Protein AF-A0A1M4TW35-F1 (afdb_monomer)

Mean predicted aligned error: 4.31 Å

Structure (mmCIF, N/CA/C/O backbone):
data_AF-A0A1M4TW35-F1
#
_entry.id   AF-A0A1M4TW35-F1
#
loop_
_atom_site.group_PDB
_atom_site.id
_atom_site.type_symbol
_atom_site.label_atom_id
_atom_site.label_alt_id
_atom_site.label_comp_id
_atom_site.label_asym_id
_atom_site.label_entity_id
_atom_site.label_seq_id
_atom_site.pdbx_PDB_ins_code
_atom_site.Cartn_x
_atom_site.Cartn_y
_atom_site.Cartn_z
_atom_site.occupancy
_atom_site.B_iso_or_equiv
_atom_site.auth_seq_id
_atom_site.auth_comp_id
_atom_site.auth_asym_id
_atom_site.auth_atom_id
_atom_site.pdbx_PDB_model_num
ATOM 1 N N . MET A 1 1 ? 6.354 14.223 12.725 1.00 68.19 1 MET A N 1
ATOM 2 C CA . MET A 1 1 ? 6.627 13.999 11.291 1.00 68.19 1 MET A CA 1
ATOM 3 C C . MET A 1 1 ? 5.647 14.857 10.511 1.00 68.19 1 MET A C 1
ATOM 5 O O . MET A 1 1 ? 4.486 14.875 10.907 1.00 68.19 1 MET A O 1
ATOM 9 N N . ASN A 1 2 ? 6.082 15.624 9.512 1.00 88.12 2 ASN A N 1
ATOM 10 C CA . ASN A 1 2 ? 5.142 16.300 8.609 1.00 88.12 2 ASN A CA 1
ATOM 11 C C . ASN A 1 2 ? 4.712 15.316 7.499 1.00 88.12 2 ASN A C 1
ATOM 13 O O . ASN A 1 2 ? 5.285 14.232 7.371 1.00 88.12 2 ASN A O 1
ATOM 17 N N . TRP A 1 3 ? 3.664 15.649 6.745 1.00 89.81 3 TRP A N 1
ATOM 18 C CA . TRP A 1 3 ? 3.097 14.732 5.749 1.00 89.81 3 TRP A CA 1
ATOM 19 C C . TRP A 1 3 ? 4.032 14.502 4.547 1.00 89.81 3 TRP A C 1
ATOM 21 O O . TRP A 1 3 ? 3.982 13.437 3.939 1.00 89.81 3 TRP A O 1
ATOM 31 N N . GLU A 1 4 ? 4.907 15.462 4.234 1.00 93.38 4 GLU A N 1
ATOM 32 C CA . GLU A 1 4 ? 5.877 15.379 3.135 1.00 93.38 4 GLU A CA 1
ATOM 33 C C . GLU A 1 4 ? 6.995 14.375 3.438 1.00 93.38 4 GLU A C 1
ATOM 35 O O . GLU A 1 4 ? 7.305 13.532 2.598 1.00 93.38 4 GLU A O 1
ATOM 40 N N . ASP A 1 5 ? 7.546 14.410 4.657 1.00 92.94 5 ASP A N 1
ATOM 41 C CA . ASP A 1 5 ? 8.528 13.428 5.133 1.00 92.94 5 ASP A CA 1
ATOM 42 C C . ASP A 1 5 ? 7.913 12.024 5.152 1.00 92.94 5 ASP A C 1
ATOM 44 O O . ASP A 1 5 ? 8.498 11.069 4.643 1.00 92.94 5 ASP A O 1
ATOM 48 N N . TYR A 1 6 ? 6.677 11.902 5.647 1.00 95.06 6 TYR A N 1
ATOM 49 C CA . TYR A 1 6 ? 5.965 10.626 5.627 1.00 95.06 6 TYR A CA 1
ATOM 50 C C . TYR A 1 6 ? 5.752 10.104 4.201 1.00 95.06 6 TYR A C 1
ATOM 52 O O . TYR A 1 6 ? 6.010 8.933 3.924 1.00 95.06 6 TYR A O 1
ATOM 60 N N . ARG A 1 7 ? 5.329 10.977 3.279 1.00 96.69 7 ARG A N 1
ATOM 61 C CA . ARG A 1 7 ? 5.150 10.652 1.860 1.00 96.69 7 ARG A CA 1
ATOM 62 C C . ARG A 1 7 ? 6.449 10.141 1.241 1.00 96.69 7 ARG A C 1
ATOM 64 O O . ARG A 1 7 ? 6.432 9.102 0.588 1.00 96.69 7 ARG A O 1
ATOM 71 N N . ALA A 1 8 ? 7.560 10.849 1.443 1.00 94.31 8 ALA A N 1
ATOM 72 C CA . ALA A 1 8 ? 8.861 10.453 0.905 1.00 94.31 8 ALA A CA 1
ATOM 73 C C . ALA A 1 8 ? 9.277 9.062 1.409 1.00 94.31 8 ALA A C 1
ATOM 75 O O . ALA A 1 8 ? 9.668 8.200 0.620 1.00 94.31 8 ALA A O 1
ATOM 76 N N . LYS A 1 9 ? 9.104 8.804 2.708 1.00 93.75 9 LYS A N 1
ATOM 77 C CA . LYS A 1 9 ? 9.388 7.498 3.317 1.00 93.75 9 LYS A CA 1
ATOM 78 C C . LYS A 1 9 ? 8.474 6.397 2.794 1.00 93.75 9 LYS A C 1
ATOM 80 O O . LYS A 1 9 ? 8.938 5.284 2.553 1.00 93.75 9 LYS A O 1
ATOM 85 N N . LEU A 1 10 ? 7.196 6.702 2.581 1.00 96.38 10 LEU A N 1
ATOM 86 C CA . LEU A 1 10 ? 6.238 5.751 2.030 1.00 96.38 10 LEU A CA 1
ATOM 87 C C . LEU A 1 10 ? 6.569 5.377 0.581 1.00 96.38 10 LEU A C 1
ATOM 89 O O . LEU A 1 10 ? 6.433 4.213 0.228 1.00 96.38 10 LEU A O 1
ATOM 93 N N . ILE A 1 11 ? 7.058 6.313 -0.239 1.00 95.50 11 ILE A N 1
ATOM 94 C CA . ILE A 1 11 ? 7.520 6.019 -1.608 1.00 95.50 11 ILE A CA 1
ATOM 95 C C . ILE A 1 11 ? 8.665 5.003 -1.585 1.00 95.50 11 ILE A C 1
ATOM 97 O O . ILE A 1 11 ? 8.610 4.007 -2.305 1.00 95.50 11 ILE A O 1
ATOM 101 N N . ILE A 1 12 ? 9.667 5.220 -0.728 1.00 92.31 12 ILE A N 1
ATOM 102 C CA . ILE A 1 12 ? 10.805 4.300 -0.569 1.00 92.31 12 ILE A CA 1
ATOM 103 C C . ILE A 1 12 ? 10.319 2.932 -0.083 1.00 92.31 12 ILE A C 1
ATOM 105 O O . ILE A 1 12 ? 10.725 1.903 -0.619 1.00 92.31 12 ILE A O 1
ATOM 109 N N . ALA A 1 13 ? 9.408 2.915 0.891 1.00 93.38 13 ALA A N 1
ATOM 110 C CA . ALA A 1 13 ? 8.836 1.683 1.407 1.00 93.38 13 ALA A CA 1
ATOM 111 C C . ALA A 1 13 ? 8.066 0.910 0.321 1.00 93.38 13 ALA A C 1
ATOM 113 O O . ALA A 1 13 ? 8.324 -0.271 0.128 1.00 93.38 13 ALA A O 1
ATOM 114 N N . VAL A 1 14 ? 7.179 1.566 -0.436 1.00 95.06 14 VAL A N 1
ATOM 115 C CA . VAL A 1 14 ? 6.426 0.942 -1.542 1.00 95.06 14 VAL A CA 1
ATOM 116 C C . VAL A 1 14 ? 7.369 0.396 -2.610 1.00 95.06 14 VAL A C 1
ATOM 118 O O . VAL A 1 14 ? 7.170 -0.725 -3.075 1.00 95.06 14 VAL A O 1
ATOM 121 N N . MET A 1 15 ? 8.414 1.148 -2.961 1.00 92.00 15 MET A N 1
ATOM 122 C CA . MET A 1 15 ? 9.440 0.680 -3.888 1.00 92.00 15 MET A CA 1
ATOM 123 C C . MET A 1 15 ? 10.107 -0.597 -3.360 1.00 92.00 15 MET A C 1
ATOM 125 O O . MET A 1 15 ? 10.127 -1.606 -4.054 1.00 92.00 15 MET A O 1
ATOM 129 N N . GLY A 1 16 ? 10.584 -0.601 -2.113 1.00 89.50 16 GLY A N 1
ATOM 130 C CA . GLY A 1 16 ? 11.274 -1.758 -1.538 1.00 89.50 16 GLY A CA 1
ATOM 131 C C . GLY A 1 16 ? 10.387 -2.989 -1.292 1.00 89.50 16 GLY A C 1
ATOM 132 O O . GLY A 1 16 ? 10.889 -4.113 -1.316 1.00 89.50 16 GLY A O 1
ATOM 133 N N . GLU A 1 17 ? 9.085 -2.805 -1.056 1.00 90.69 17 GLU A N 1
ATOM 134 C CA . GLU A 1 17 ? 8.126 -3.905 -0.852 1.00 90.69 17 GLU A CA 1
ATOM 135 C C . GLU A 1 17 ? 7.608 -4.487 -2.176 1.00 90.69 17 GLU A C 1
ATOM 137 O O . GLU A 1 17 ? 7.280 -5.670 -2.250 1.00 90.69 17 GLU A O 1
ATOM 142 N N . ALA A 1 18 ? 7.511 -3.667 -3.227 1.00 92.25 18 ALA A N 1
ATOM 143 C CA . ALA A 1 18 ? 6.724 -3.999 -4.413 1.00 92.25 18 ALA A CA 1
ATOM 144 C C . ALA A 1 18 ? 7.325 -3.523 -5.745 1.00 92.25 18 ALA A C 1
ATOM 146 O O . ALA A 1 18 ? 6.593 -3.363 -6.724 1.00 92.25 18 ALA A O 1
ATOM 147 N N . GLU A 1 19 ? 8.648 -3.342 -5.827 1.00 89.12 19 GLU A N 1
ATOM 148 C CA . GLU A 1 19 ? 9.364 -2.927 -7.046 1.00 89.12 19 GLU A CA 1
ATOM 149 C C . GLU A 1 19 ? 8.901 -3.703 -8.289 1.00 89.12 19 GLU A C 1
ATOM 151 O O . GLU A 1 19 ? 8.443 -3.111 -9.272 1.00 89.12 19 GLU A O 1
ATOM 156 N N . SER A 1 20 ? 8.941 -5.036 -8.210 1.00 90.19 20 SER A N 1
ATOM 157 C CA . SER A 1 20 ? 8.579 -5.943 -9.310 1.00 90.19 20 SER A CA 1
ATOM 158 C C . SER A 1 20 ? 7.075 -6.229 -9.419 1.00 90.19 20 SER A C 1
ATOM 160 O O . SER A 1 20 ? 6.655 -6.980 -10.296 1.00 90.19 20 SER A O 1
ATOM 162 N N . CYS A 1 21 ? 6.248 -5.653 -8.543 1.00 93.50 21 CYS A N 1
ATOM 163 C CA . CYS A 1 21 ? 4.804 -5.879 -8.544 1.00 93.50 21 CYS A CA 1
ATOM 164 C C . CYS A 1 21 ? 4.078 -4.915 -9.491 1.00 93.50 21 CYS A C 1
ATOM 166 O O . CYS A 1 21 ? 4.625 -3.902 -9.944 1.00 93.50 21 CYS A O 1
ATOM 168 N N . SER A 1 22 ? 2.807 -5.209 -9.762 1.00 95.94 22 SER A N 1
ATOM 169 C CA . SER A 1 22 ? 1.952 -4.350 -10.585 1.00 95.94 22 SER A CA 1
ATOM 170 C C . SER A 1 22 ? 1.734 -2.967 -9.956 1.00 95.94 22 SER A C 1
ATOM 172 O O . SER A 1 22 ? 1.830 -2.791 -8.740 1.00 95.94 22 SER A O 1
ATOM 174 N N . PHE A 1 23 ? 1.363 -1.978 -10.776 1.00 96.75 23 PHE A N 1
ATOM 175 C CA . PHE A 1 23 ? 0.961 -0.660 -10.272 1.00 96.75 23 PHE A CA 1
ATOM 176 C C . PHE A 1 23 ? -0.186 -0.753 -9.252 1.00 96.75 23 PHE A C 1
ATOM 178 O O . PHE A 1 23 ? -0.184 -0.043 -8.249 1.00 96.75 23 PHE A O 1
ATOM 185 N N . PHE A 1 24 ? -1.159 -1.639 -9.493 1.00 97.19 24 PHE A N 1
ATOM 186 C CA . PHE A 1 24 ? -2.300 -1.813 -8.596 1.00 97.19 24 PHE A CA 1
ATOM 187 C C . PHE A 1 24 ? -1.860 -2.278 -7.204 1.00 97.19 24 PHE A C 1
AT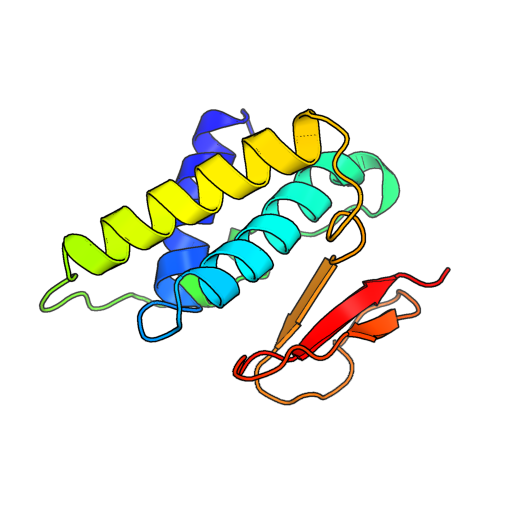OM 189 O O . PHE A 1 24 ? -2.323 -1.749 -6.199 1.00 97.19 24 PHE A O 1
ATOM 196 N N . GLU A 1 25 ? -0.908 -3.201 -7.138 1.00 97.50 25 GLU A N 1
ATOM 197 C CA . GLU A 1 25 ? -0.366 -3.705 -5.879 1.00 97.50 25 GLU A CA 1
ATOM 198 C C . GLU A 1 25 ? 0.472 -2.661 -5.132 1.00 97.50 25 GLU A C 1
ATOM 200 O O . GLU A 1 25 ? 0.295 -2.485 -3.926 1.00 97.50 25 GLU A O 1
ATOM 205 N N . LYS A 1 26 ? 1.296 -1.885 -5.852 1.00 97.69 26 LYS A N 1
ATOM 206 C CA . LYS A 1 26 ? 1.983 -0.710 -5.284 1.00 97.69 26 LYS A CA 1
ATOM 207 C C . LYS A 1 26 ? 0.983 0.269 -4.662 1.00 97.69 26 LYS A C 1
ATOM 209 O O . LYS A 1 26 ? 1.201 0.775 -3.564 1.00 97.69 26 LYS A O 1
ATOM 214 N N . TYR A 1 27 ? -0.133 0.503 -5.349 1.00 97.94 27 TYR A N 1
ATOM 215 C CA . TYR A 1 27 ? -1.210 1.363 -4.871 1.00 97.94 27 TYR A CA 1
ATOM 216 C C . TYR A 1 27 ? -1.900 0.799 -3.614 1.00 97.94 27 TYR A C 1
ATOM 218 O O . TYR A 1 27 ? -2.117 1.551 -2.668 1.00 97.94 27 TYR A O 1
ATOM 226 N N . LEU A 1 28 ? -2.168 -0.509 -3.533 1.00 97.94 28 LEU A N 1
ATOM 227 C CA . LEU A 1 28 ? -2.738 -1.124 -2.325 1.00 97.94 28 LEU A CA 1
ATOM 228 C C . LEU A 1 28 ? -1.802 -1.004 -1.108 1.00 97.94 28 LEU A C 1
ATOM 230 O O . LEU A 1 28 ? -2.255 -0.695 -0.004 1.00 97.94 28 LEU A O 1
ATOM 234 N N . ILE A 1 29 ? -0.491 -1.190 -1.295 1.00 97.69 29 ILE A N 1
ATOM 235 C CA . ILE A 1 29 ? 0.504 -0.997 -0.223 1.00 97.69 29 ILE A CA 1
ATOM 236 C C . ILE A 1 29 ? 0.567 0.475 0.197 1.00 97.69 29 ILE A C 1
ATOM 238 O O . ILE A 1 29 ? 0.621 0.780 1.391 1.00 97.69 29 ILE A O 1
ATOM 242 N N . ALA A 1 30 ? 0.493 1.401 -0.761 1.00 97.88 30 ALA A N 1
ATOM 243 C CA . ALA A 1 30 ? 0.398 2.822 -0.456 1.00 97.88 30 ALA A CA 1
ATOM 244 C C . ALA A 1 30 ? -0.864 3.163 0.355 1.00 97.88 30 ALA A C 1
ATOM 246 O O . ALA A 1 30 ? -0.781 3.954 1.297 1.00 97.88 30 ALA A O 1
ATOM 247 N N . CYS A 1 31 ? -2.011 2.540 0.053 1.00 98.00 31 CYS A N 1
ATOM 248 C CA . CYS A 1 31 ? -3.219 2.674 0.868 1.00 98.00 31 CYS A CA 1
ATOM 249 C C . CYS A 1 31 ? -2.975 2.223 2.311 1.00 98.00 31 CYS A C 1
ATOM 251 O O . CYS A 1 31 ? -3.362 2.942 3.226 1.00 98.00 31 CYS A O 1
ATOM 253 N N . VAL A 1 32 ? -2.275 1.103 2.535 1.00 97.56 32 VAL A N 1
ATOM 254 C CA . VAL A 1 32 ? -1.918 0.655 3.895 1.00 97.56 32 VAL A CA 1
ATOM 255 C C . VAL A 1 32 ? -1.111 1.719 4.642 1.00 97.56 32 VAL A C 1
ATOM 257 O O . VAL A 1 32 ? -1.430 2.036 5.789 1.00 97.56 32 VAL A O 1
ATOM 260 N N . GLY A 1 33 ? -0.092 2.300 4.002 1.00 97.19 33 GLY A N 1
ATOM 261 C CA . GLY A 1 33 ? 0.691 3.388 4.595 1.00 97.19 33 GLY A CA 1
ATOM 262 C C . GLY A 1 33 ? -0.191 4.574 4.987 1.00 97.19 33 GLY A C 1
ATOM 263 O O . GLY A 1 33 ? -0.267 4.951 6.156 1.00 97.19 33 GLY A O 1
ATOM 264 N N . TRP A 1 34 ? -0.946 5.119 4.036 1.00 97.12 34 TRP A N 1
ATOM 265 C CA . TRP A 1 34 ? -1.806 6.271 4.304 1.00 97.12 34 TRP A CA 1
ATOM 266 C C . TRP A 1 34 ? -2.905 5.999 5.329 1.00 97.12 34 TRP A C 1
ATOM 268 O O . TRP A 1 34 ? -3.138 6.834 6.201 1.00 97.12 34 TRP A O 1
ATOM 278 N N . ASN A 1 35 ? -3.532 4.824 5.309 1.00 96.38 35 ASN A N 1
ATOM 279 C CA . ASN A 1 35 ? -4.518 4.447 6.318 1.00 96.38 35 ASN A CA 1
ATOM 280 C C . ASN A 1 35 ? -3.905 4.447 7.716 1.00 96.38 35 ASN A C 1
ATOM 282 O O . ASN A 1 35 ? -4.501 5.001 8.643 1.00 96.38 35 ASN A O 1
ATOM 286 N N . ARG A 1 36 ? -2.695 3.892 7.871 1.00 95.62 36 ARG A N 1
ATOM 287 C CA . ARG A 1 36 ? -1.969 3.920 9.145 1.00 95.62 36 ARG A CA 1
ATOM 288 C C . ARG A 1 36 ? -1.676 5.347 9.598 1.00 95.62 36 ARG A C 1
ATOM 290 O O . ARG A 1 36 ? -1.915 5.659 10.761 1.00 95.62 36 ARG A O 1
ATOM 297 N N . TRP A 1 37 ? -1.237 6.216 8.688 1.00 94.94 37 TRP A N 1
ATOM 298 C CA . TRP A 1 37 ? -1.016 7.634 8.977 1.00 94.94 37 TRP A CA 1
ATOM 299 C C . TRP A 1 37 ? -2.288 8.344 9.448 1.00 94.94 37 TRP A C 1
ATOM 301 O O . TRP A 1 37 ? -2.304 8.956 10.517 1.00 94.94 37 TRP A O 1
ATOM 311 N N . PHE A 1 38 ? -3.380 8.223 8.689 1.00 93.75 38 PHE A N 1
ATOM 312 C CA . PHE A 1 38 ? -4.650 8.873 9.015 1.00 93.75 38 PHE A CA 1
ATOM 313 C C . PHE A 1 38 ? -5.261 8.351 10.321 1.00 93.75 38 PHE A C 1
ATOM 315 O O . PHE A 1 38 ? -5.925 9.099 11.036 1.00 93.75 38 PHE A O 1
ATOM 322 N N . HIS A 1 39 ? -4.990 7.093 10.676 1.00 93.69 39 HIS A N 1
ATOM 323 C CA . HIS A 1 39 ? -5.527 6.446 11.874 1.00 93.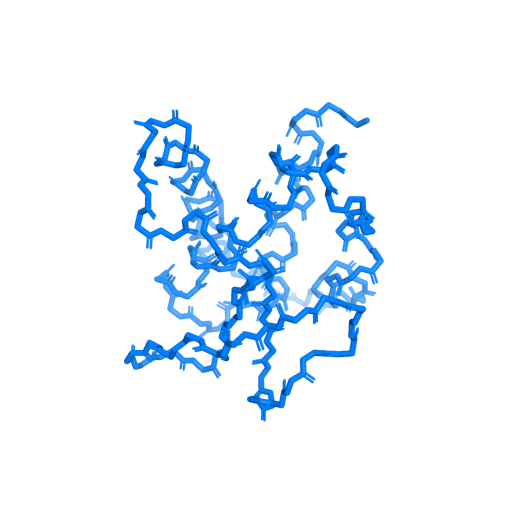69 39 HIS A CA 1
ATOM 324 C C . HIS A 1 39 ? -4.506 6.323 13.009 1.00 93.69 39 HIS A C 1
ATOM 326 O O . HIS A 1 39 ? -4.746 5.597 13.978 1.00 93.69 39 HIS A O 1
ATOM 332 N N . GLN A 1 40 ? -3.396 7.061 12.942 1.00 91.31 40 GLN A N 1
ATOM 333 C CA . GLN A 1 40 ? -2.318 6.986 13.926 1.00 91.31 40 GLN A CA 1
ATOM 334 C C . GLN A 1 40 ? -2.818 7.235 15.357 1.00 91.31 40 GLN A C 1
ATOM 336 O O . GLN A 1 40 ? -2.414 6.536 16.282 1.00 91.31 40 GLN A O 1
ATOM 341 N N . LYS A 1 41 ? -3.753 8.181 15.539 1.00 90.25 41 LYS A N 1
ATOM 342 C CA . LYS A 1 41 ? -4.363 8.480 16.847 1.00 90.25 41 LYS A CA 1
ATOM 343 C C . LYS A 1 41 ? -5.210 7.332 17.404 1.00 90.25 41 LYS A C 1
ATOM 345 O O . LYS A 1 41 ? -5.33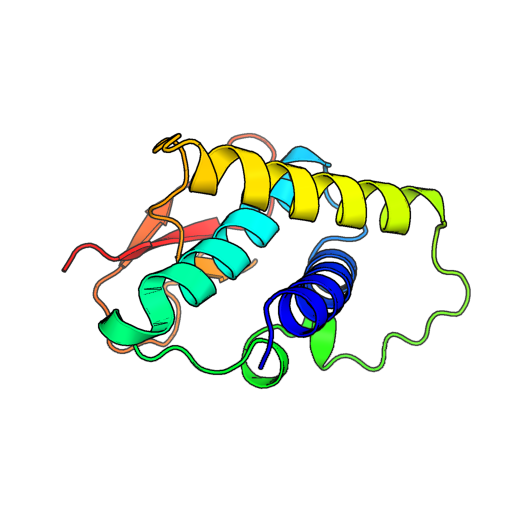9 7.227 18.616 1.00 90.25 41 LYS A O 1
ATOM 350 N N . LYS A 1 42 ? -5.810 6.510 16.535 1.00 92.88 42 LYS A N 1
ATOM 351 C CA . LYS A 1 42 ? -6.711 5.418 16.929 1.00 92.88 42 LYS A CA 1
ATOM 352 C C . LYS A 1 42 ? -5.938 4.144 17.258 1.00 92.88 42 LYS A C 1
ATOM 354 O O . LYS A 1 42 ? -6.186 3.533 18.288 1.00 92.88 42 LYS A O 1
ATOM 359 N N . TYR A 1 43 ? -5.026 3.743 16.375 1.00 91.88 43 TYR A N 1
ATOM 360 C CA . TYR A 1 43 ? -4.375 2.432 16.454 1.00 91.88 43 TYR A CA 1
ATOM 361 C C . TYR A 1 43 ? -2.926 2.486 16.945 1.00 91.88 43 TYR A C 1
ATOM 363 O O . TYR A 1 43 ? -2.352 1.443 17.229 1.00 91.88 43 TYR A O 1
ATOM 371 N N . ASN A 1 44 ? -2.328 3.676 17.060 1.00 91.81 44 ASN A N 1
ATOM 372 C CA . ASN A 1 44 ? -0.954 3.857 17.530 1.00 91.81 44 ASN A CA 1
ATOM 373 C C . ASN A 1 44 ? 0.059 2.938 16.818 1.00 91.81 44 ASN A C 1
ATOM 375 O O . ASN A 1 44 ? 0.843 2.226 17.447 1.00 91.81 44 ASN A O 1
ATOM 379 N N . PHE A 1 45 ? 0.011 2.919 15.486 1.00 92.75 45 PHE A N 1
ATOM 380 C CA . PHE A 1 45 ? 0.920 2.110 14.684 1.00 92.75 45 PHE A CA 1
ATOM 381 C C . PHE A 1 45 ? 2.384 2.513 14.907 1.00 92.75 45 PHE A C 1
ATOM 383 O O . PHE A 1 45 ? 2.693 3.674 15.172 1.00 92.75 45 PHE A O 1
ATOM 390 N N . ASN A 1 46 ? 3.318 1.576 14.731 1.00 90.44 46 ASN A N 1
ATOM 391 C CA . ASN A 1 46 ? 4.729 1.948 14.652 1.00 90.44 46 ASN A CA 1
ATOM 392 C C . ASN A 1 46 ? 4.985 2.841 13.424 1.00 90.44 46 ASN A C 1
ATOM 394 O O . ASN A 1 46 ? 4.160 2.939 12.508 1.00 90.44 46 ASN A O 1
ATOM 398 N N . THR A 1 47 ? 6.161 3.456 13.372 1.00 89.12 47 THR A N 1
ATOM 399 C CA . THR A 1 47 ? 6.587 4.202 12.188 1.00 89.12 47 THR A CA 1
ATOM 400 C C . THR A 1 47 ? 6.866 3.264 11.002 1.00 89.12 47 THR A C 1
ATOM 402 O O . THR A 1 47 ? 7.071 2.058 11.183 1.00 89.12 47 THR A O 1
ATOM 405 N N . LEU A 1 48 ? 6.862 3.807 9.777 1.00 90.69 48 LEU A N 1
ATOM 406 C CA . LEU A 1 48 ? 7.122 3.028 8.557 1.00 90.69 48 LEU A CA 1
ATOM 407 C C . LEU A 1 48 ? 8.489 2.345 8.617 1.00 90.69 48 LEU A C 1
ATOM 409 O O . LEU A 1 48 ? 8.613 1.178 8.272 1.00 90.69 48 LEU A O 1
ATOM 413 N N . GLU A 1 49 ? 9.485 3.052 9.139 1.00 87.38 49 GLU A N 1
ATOM 414 C CA . GLU A 1 49 ? 10.870 2.606 9.267 1.00 87.38 49 GLU A CA 1
ATOM 415 C C . GLU A 1 49 ? 11.008 1.356 10.137 1.00 87.38 49 GLU A C 1
ATOM 417 O O . GLU A 1 49 ? 11.945 0.582 9.970 1.00 87.38 49 GLU A O 1
ATOM 422 N N . LYS A 1 50 ? 10.080 1.140 11.075 1.00 85.81 50 LYS A N 1
ATOM 423 C CA . LYS A 1 50 ? 10.082 -0.045 11.933 1.00 85.81 50 LYS A CA 1
ATOM 424 C C . LYS A 1 50 ? 9.364 -1.227 11.286 1.00 85.81 50 LYS A C 1
ATOM 426 O O . LYS A 1 50 ? 9.826 -2.359 11.422 1.00 85.81 50 LYS A O 1
ATOM 431 N N . ASP A 1 51 ? 8.255 -0.976 10.599 1.00 85.44 51 ASP A N 1
ATOM 432 C CA . ASP A 1 51 ? 7.355 -2.044 10.154 1.00 85.44 51 ASP A CA 1
ATOM 433 C C . ASP A 1 51 ? 7.560 -2.461 8.694 1.00 85.44 51 ASP A C 1
ATOM 435 O O . ASP A 1 51 ? 7.392 -3.637 8.381 1.00 85.44 51 ASP A O 1
ATOM 439 N N . PHE A 1 52 ? 7.950 -1.541 7.811 1.00 85.12 52 PHE A N 1
ATOM 440 C CA . PHE A 1 52 ? 8.137 -1.823 6.389 1.00 85.12 52 PHE A CA 1
ATOM 441 C C . PHE A 1 52 ? 9.570 -2.308 6.161 1.00 85.12 52 PHE A C 1
ATOM 443 O O . PHE A 1 52 ? 10.551 -1.605 6.425 1.00 85.12 52 PHE A O 1
ATOM 450 N N . LEU A 1 53 ? 9.702 -3.543 5.683 1.00 79.94 53 LEU A N 1
ATOM 451 C CA . LEU A 1 53 ? 10.982 -4.144 5.318 1.00 79.94 53 LEU A CA 1
ATOM 452 C C . LEU A 1 53 ? 11.622 -3.395 4.155 1.00 79.94 53 LEU A C 1
ATOM 454 O O . LEU A 1 53 ? 12.837 -3.223 4.162 1.00 79.94 53 LEU A O 1
ATOM 458 N N . GLY A 1 54 ? 10.818 -2.897 3.214 1.00 68.62 54 GLY A N 1
ATOM 459 C CA . GLY A 1 54 ? 11.287 -2.086 2.092 1.00 68.62 54 GLY A CA 1
ATOM 460 C C . GLY A 1 54 ? 12.049 -0.830 2.523 1.00 68.62 54 GLY A C 1
ATOM 461 O O . GLY A 1 54 ? 12.941 -0.395 1.809 1.00 68.62 54 GLY A O 1
ATOM 462 N N . TYR A 1 55 ? 11.762 -0.290 3.714 1.00 65.44 55 TYR A N 1
ATOM 463 C CA . TYR A 1 55 ? 12.508 0.840 4.275 1.00 65.44 55 TYR A CA 1
ATOM 464 C C . TYR A 1 55 ? 13.803 0.412 4.986 1.00 65.44 55 TYR A C 1
ATOM 466 O O . TYR A 1 55 ? 14.781 1.153 5.001 1.00 65.44 55 TYR A O 1
ATOM 474 N N . ARG A 1 56 ? 13.805 -0.770 5.618 1.00 67.00 56 ARG A N 1
ATOM 475 C CA . ARG A 1 56 ? 14.936 -1.270 6.425 1.00 67.00 56 ARG A CA 1
ATOM 476 C C . ARG A 1 56 ? 15.978 -2.032 5.630 1.00 67.00 56 ARG A C 1
ATOM 478 O O . ARG A 1 56 ? 17.102 -2.174 6.103 1.00 67.00 56 ARG A O 1
ATOM 485 N N . ARG A 1 57 ? 15.597 -2.600 4.489 1.00 62.84 57 ARG A N 1
ATOM 486 C CA . ARG A 1 57 ? 16.552 -3.251 3.600 1.00 62.84 57 ARG A CA 1
ATOM 487 C C . ARG A 1 57 ? 17.583 -2.202 3.207 1.00 62.84 57 ARG A C 1
ATOM 489 O O . ARG A 1 57 ? 17.211 -1.129 2.740 1.00 62.84 57 ARG A O 1
ATOM 496 N N . GLU A 1 58 ? 18.864 -2.525 3.374 1.00 51.78 58 GLU A N 1
ATOM 497 C CA . GLU A 1 58 ? 19.894 -1.919 2.539 1.00 51.78 58 GLU A CA 1
ATOM 498 C C . GLU A 1 58 ? 19.493 -2.267 1.111 1.00 51.78 58 GLU A C 1
ATOM 500 O O . GLU A 1 58 ? 19.746 -3.372 0.628 1.00 51.78 58 GLU A O 1
ATOM 505 N N . ILE A 1 59 ? 18.738 -1.380 0.466 1.00 52.72 59 ILE A N 1
ATOM 506 C CA . ILE A 1 59 ? 18.481 -1.513 -0.952 1.00 52.72 59 ILE A CA 1
ATOM 507 C C . ILE A 1 59 ? 19.857 -1.255 -1.565 1.00 52.72 59 ILE A C 1
ATOM 509 O O . ILE A 1 59 ? 20.273 -0.108 -1.726 1.00 52.72 59 ILE A O 1
ATOM 513 N N . ILE A 1 60 ? 20.620 -2.326 -1.802 1.00 48.97 60 ILE A N 1
ATOM 514 C CA . ILE A 1 60 ? 21.832 -2.277 -2.614 1.00 48.97 60 ILE A CA 1
ATOM 515 C C . ILE A 1 60 ? 21.328 -2.085 -4.037 1.00 48.97 60 ILE A C 1
ATOM 517 O O . ILE A 1 60 ? 21.065 -3.023 -4.788 1.00 48.97 60 ILE A O 1
ATOM 521 N N . ILE A 1 61 ? 21.070 -0.821 -4.337 1.00 52.88 61 ILE A N 1
ATOM 522 C CA . ILE A 1 61 ? 20.594 -0.346 -5.617 1.00 52.88 61 ILE A CA 1
ATOM 523 C C . ILE A 1 61 ? 21.805 -0.356 -6.539 1.00 52.88 61 ILE A C 1
ATOM 525 O O . ILE A 1 61 ? 22.524 0.633 -6.640 1.00 52.88 61 ILE A O 1
ATOM 529 N N . ASN A 1 62 ? 22.054 -1.488 -7.189 1.00 54.44 62 ASN A N 1
ATOM 530 C CA . ASN A 1 62 ? 23.006 -1.497 -8.292 1.00 54.44 62 ASN A CA 1
ATOM 531 C C . ASN A 1 62 ? 22.419 -0.697 -9.471 1.00 54.44 62 ASN A C 1
ATOM 533 O O . ASN A 1 62 ? 23.149 0.069 -10.089 1.00 54.44 62 ASN A O 1
ATOM 537 N N . GLU A 1 63 ? 21.096 -0.788 -9.705 1.00 56.31 63 GLU A N 1
ATOM 538 C CA . GLU A 1 63 ? 20.353 -0.041 -10.734 1.00 56.31 63 GLU A CA 1
ATOM 539 C C . GLU A 1 63 ? 18.860 0.110 -10.345 1.00 56.31 63 GLU A C 1
ATOM 541 O O . GLU A 1 63 ? 18.063 -0.802 -10.554 1.00 56.31 63 GLU A O 1
ATOM 546 N N . VAL A 1 64 ? 18.436 1.244 -9.763 1.00 63.53 64 VAL A N 1
ATOM 547 C CA . VAL A 1 64 ? 16.996 1.516 -9.550 1.00 63.53 64 VAL A CA 1
ATOM 548 C C . VAL A 1 64 ? 16.392 1.818 -10.907 1.00 63.53 64 VAL A C 1
ATOM 550 O O . VAL A 1 64 ? 16.803 2.766 -11.582 1.00 63.53 64 VAL A O 1
ATOM 553 N N . SER A 1 65 ? 15.361 1.064 -11.283 1.00 80.19 65 SER A N 1
ATOM 554 C CA . SER A 1 65 ? 14.567 1.433 -12.447 1.00 80.19 65 SER A CA 1
ATOM 555 C C . SER A 1 65 ? 13.829 2.742 -12.166 1.00 80.19 65 SER A C 1
ATOM 557 O O . SER A 1 65 ? 12.949 2.820 -11.302 1.00 80.19 65 SER A O 1
ATOM 559 N N . ARG A 1 66 ? 14.170 3.784 -12.934 1.00 84.00 66 ARG A N 1
ATOM 560 C CA . ARG A 1 66 ? 13.490 5.087 -12.892 1.00 84.00 66 ARG A CA 1
ATOM 561 C C . ARG A 1 66 ? 11.981 4.940 -13.090 1.00 84.00 66 ARG A C 1
ATOM 563 O O . ARG A 1 66 ? 11.216 5.615 -12.410 1.00 84.00 66 ARG A O 1
ATOM 570 N N . GLU A 1 67 ? 11.568 4.032 -13.969 1.00 88.81 67 GLU A N 1
ATOM 571 C CA . GLU A 1 67 ? 10.159 3.737 -14.235 1.00 88.81 67 GLU A CA 1
ATOM 572 C C . GLU A 1 67 ? 9.461 3.156 -12.997 1.00 88.81 67 GLU A C 1
ATOM 574 O O . GLU A 1 67 ? 8.376 3.602 -12.631 1.00 88.81 67 GLU A O 1
ATOM 579 N N . LYS A 1 68 ? 10.101 2.220 -12.284 1.00 89.75 68 LYS A N 1
ATOM 580 C CA . LYS A 1 68 ? 9.530 1.617 -11.065 1.00 89.75 68 LYS A CA 1
ATOM 581 C C . LYS A 1 68 ? 9.458 2.589 -9.895 1.00 89.75 68 LYS A C 1
ATOM 583 O O . LYS A 1 68 ? 8.485 2.561 -9.134 1.00 89.75 68 LYS A O 1
ATOM 588 N N . MET A 1 69 ? 10.428 3.493 -9.790 1.00 91.12 69 MET A N 1
ATOM 589 C CA . MET A 1 69 ? 10.349 4.600 -8.843 1.00 91.12 69 MET A CA 1
ATOM 590 C C . MET A 1 69 ? 9.185 5.539 -9.192 1.00 91.12 69 MET A C 1
ATOM 592 O O . MET A 1 69 ? 8.390 5.885 -8.322 1.00 91.12 69 MET A O 1
ATOM 596 N N . GLU A 1 70 ? 9.030 5.907 -10.465 1.00 93.88 70 GLU A N 1
ATOM 597 C CA . GLU A 1 70 ? 7.929 6.760 -10.923 1.00 93.88 70 GLU A CA 1
ATOM 598 C C . GLU A 1 70 ? 6.553 6.116 -10.683 1.00 93.88 70 GLU A C 1
ATOM 600 O O . GLU A 1 70 ? 5.636 6.783 -10.197 1.00 93.88 70 GLU A O 1
ATOM 605 N N . GLU A 1 71 ? 6.409 4.814 -10.951 1.00 95.75 71 GLU A N 1
ATOM 606 C CA . GLU A 1 71 ? 5.209 4.042 -10.607 1.00 95.75 71 GLU A CA 1
ATOM 607 C C . GLU A 1 71 ? 4.903 4.115 -9.105 1.00 95.75 71 GLU A C 1
ATOM 609 O O . GLU A 1 71 ? 3.748 4.308 -8.725 1.00 95.75 71 GLU A O 1
ATOM 614 N N . SER A 1 72 ? 5.923 3.992 -8.252 1.00 95.88 72 SER A N 1
ATOM 615 C CA . SER A 1 72 ? 5.770 4.042 -6.792 1.00 95.88 72 SER A CA 1
ATOM 616 C C . SER A 1 72 ? 5.340 5.432 -6.315 1.00 95.88 72 SER A C 1
ATOM 618 O O . SER A 1 72 ? 4.428 5.541 -5.497 1.00 95.88 72 SER A O 1
ATOM 620 N N . ILE A 1 73 ? 5.916 6.498 -6.882 1.00 97.12 73 ILE A N 1
ATOM 621 C CA . ILE A 1 73 ? 5.495 7.886 -6.623 1.00 97.12 73 ILE A CA 1
ATOM 622 C C . ILE A 1 73 ? 4.020 8.068 -6.994 1.00 97.12 73 ILE A C 1
ATOM 624 O O . ILE A 1 73 ? 3.214 8.487 -6.161 1.00 97.12 73 ILE A O 1
ATOM 628 N N . LYS A 1 74 ? 3.648 7.688 -8.223 1.00 98.44 74 LYS A N 1
ATOM 629 C CA . LYS A 1 74 ? 2.270 7.786 -8.724 1.00 98.44 74 LYS A CA 1
ATOM 630 C C . LYS A 1 74 ? 1.290 6.991 -7.863 1.00 98.44 74 LYS A C 1
ATOM 632 O O . LYS A 1 74 ? 0.186 7.464 -7.607 1.00 98.44 74 LYS A O 1
ATOM 637 N N . ALA A 1 75 ? 1.676 5.799 -7.412 1.00 98.25 75 ALA A N 1
ATOM 638 C CA . ALA A 1 75 ? 0.857 4.961 -6.544 1.00 98.25 75 ALA A CA 1
ATOM 639 C C . ALA A 1 75 ? 0.608 5.622 -5.178 1.00 98.25 75 ALA A C 1
ATOM 641 O O . ALA A 1 75 ? -0.538 5.672 -4.727 1.00 98.25 75 ALA A O 1
ATOM 642 N N . VAL A 1 76 ? 1.654 6.178 -4.555 1.00 98.25 76 VAL A N 1
ATOM 643 C CA . VAL A 1 76 ? 1.556 6.877 -3.264 1.00 98.25 76 VAL A CA 1
ATOM 644 C C . VAL A 1 76 ? 0.688 8.124 -3.354 1.00 98.25 76 VAL A C 1
ATOM 646 O O . VAL A 1 76 ? -0.180 8.322 -2.499 1.00 98.25 76 VAL A O 1
ATOM 649 N N . ASP A 1 77 ? 0.875 8.931 -4.394 1.00 97.94 77 ASP A N 1
ATOM 650 C CA . ASP A 1 77 ? 0.095 10.153 -4.598 1.00 97.94 77 ASP A CA 1
ATOM 651 C C . ASP A 1 77 ? -1.368 9.845 -4.882 1.00 97.94 77 ASP A C 1
ATOM 653 O O . ASP A 1 77 ? -2.267 10.443 -4.290 1.00 97.94 77 ASP A O 1
ATOM 657 N N . ARG A 1 78 ? -1.618 8.856 -5.742 1.00 97.38 78 ARG A N 1
ATOM 658 C CA . ARG A 1 78 ? -2.973 8.411 -6.049 1.00 97.38 78 ARG A CA 1
ATOM 659 C C . ARG 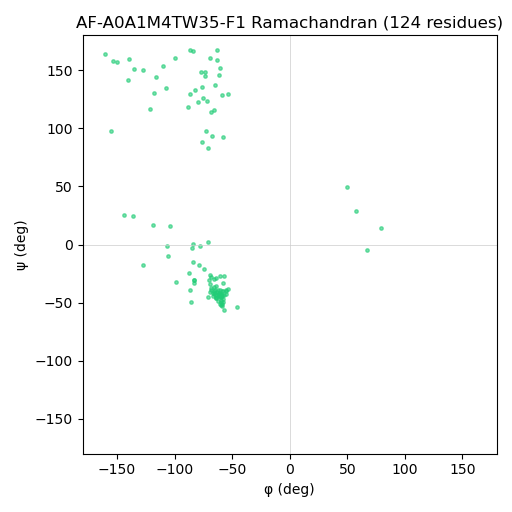A 1 78 ? -3.694 7.912 -4.798 1.00 97.38 78 ARG A C 1
ATOM 661 O O . ARG A 1 78 ? -4.842 8.289 -4.581 1.00 97.38 78 ARG A O 1
ATOM 668 N N . ALA A 1 79 ? -3.035 7.098 -3.973 1.00 97.56 79 ALA A N 1
ATOM 669 C CA . ALA A 1 79 ? -3.612 6.608 -2.724 1.00 97.56 79 ALA A CA 1
ATOM 670 C C . ALA A 1 79 ? -3.950 7.758 -1.762 1.00 97.56 79 ALA A C 1
ATOM 672 O O . ALA A 1 79 ? -5.043 7.771 -1.198 1.00 97.56 79 ALA A O 1
ATOM 673 N N . PHE A 1 80 ? -3.068 8.754 -1.623 1.00 96.19 80 PHE A N 1
ATOM 674 C CA . PHE A 1 80 ? -3.339 9.938 -0.802 1.00 96.19 80 PHE A CA 1
ATOM 675 C C . PHE A 1 80 ? -4.579 10.697 -1.282 1.00 96.19 80 PHE A C 1
ATOM 677 O O . PHE A 1 80 ? -5.461 11.002 -0.480 1.00 96.19 80 PHE A O 1
ATOM 684 N N . ILE A 1 81 ? -4.652 10.982 -2.588 1.00 94.69 81 ILE A N 1
ATOM 685 C CA . ILE A 1 81 ? -5.759 11.726 -3.200 1.00 94.69 81 ILE A CA 1
ATOM 686 C C . ILE A 1 81 ? -7.077 10.981 -3.002 1.00 94.69 81 ILE A C 1
ATOM 688 O O . ILE A 1 81 ? -8.044 11.570 -2.526 1.00 94.69 81 ILE A O 1
ATOM 692 N N . GLU A 1 82 ? -7.127 9.692 -3.343 1.00 94.62 82 GLU A N 1
ATOM 693 C 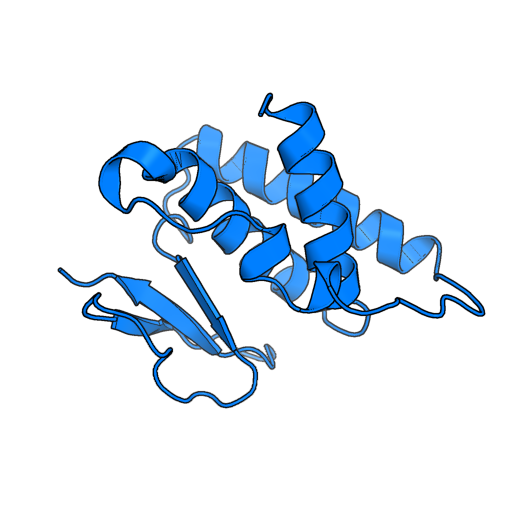CA . GLU A 1 82 ? -8.371 8.924 -3.276 1.00 94.62 82 GLU A CA 1
ATOM 694 C C . GLU A 1 82 ? -8.865 8.759 -1.830 1.00 94.62 82 GLU A C 1
ATOM 696 O O . GLU A 1 82 ? -10.053 8.953 -1.567 1.00 94.62 82 GLU A O 1
ATOM 701 N N . LEU A 1 83 ? -7.969 8.475 -0.879 1.00 93.25 83 LEU A N 1
ATOM 702 C CA . LEU A 1 83 ? -8.344 8.327 0.530 1.00 93.25 83 LEU A CA 1
ATOM 703 C C . LEU A 1 83 ? -8.790 9.660 1.154 1.00 93.25 83 LEU A C 1
ATOM 705 O O . LEU A 1 83 ? -9.781 9.681 1.886 1.00 93.25 83 LEU A O 1
ATOM 709 N N . ASN A 1 84 ? -8.133 10.780 0.827 1.00 88.62 84 ASN A N 1
ATOM 710 C CA . ASN A 1 84 ? -8.564 12.109 1.284 1.00 88.62 84 ASN A CA 1
ATOM 711 C C . ASN A 1 84 ? -9.861 12.583 0.627 1.00 88.62 84 ASN A C 1
ATOM 713 O O . ASN A 1 84 ? -10.637 13.295 1.260 1.00 88.62 84 ASN A O 1
ATOM 717 N N . ALA A 1 85 ? -10.130 12.178 -0.615 1.00 86.88 85 ALA A N 1
ATOM 718 C CA . ALA A 1 85 ? -11.384 12.481 -1.302 1.00 86.88 85 ALA A CA 1
ATOM 719 C C . ALA A 1 85 ? -12.589 11.701 -0.734 1.00 86.88 85 ALA A C 1
ATOM 721 O O . ALA A 1 85 ? -13.699 11.814 -1.251 1.00 86.88 85 ALA A O 1
ATOM 722 N N . GLY A 1 86 ? -12.393 10.896 0.317 1.00 76.50 86 GLY A N 1
ATOM 723 C CA . GLY A 1 86 ? -13.448 10.108 0.947 1.00 76.50 86 GLY A CA 1
ATOM 724 C C . GLY A 1 86 ? -13.796 8.828 0.188 1.00 76.50 86 GLY A C 1
ATOM 725 O O . GLY A 1 86 ? -14.826 8.215 0.482 1.00 76.50 86 GLY A O 1
ATOM 726 N N . ASN A 1 87 ? -12.960 8.390 -0.764 1.00 78.56 87 ASN A N 1
ATOM 727 C CA . ASN A 1 87 ? -13.136 7.090 -1.400 1.00 78.56 87 ASN A CA 1
ATOM 728 C C . ASN A 1 87 ? -12.857 5.982 -0.376 1.00 78.56 87 ASN A C 1
ATOM 730 O O . ASN A 1 87 ? -11.734 5.798 0.091 1.00 78.56 87 ASN A O 1
ATOM 734 N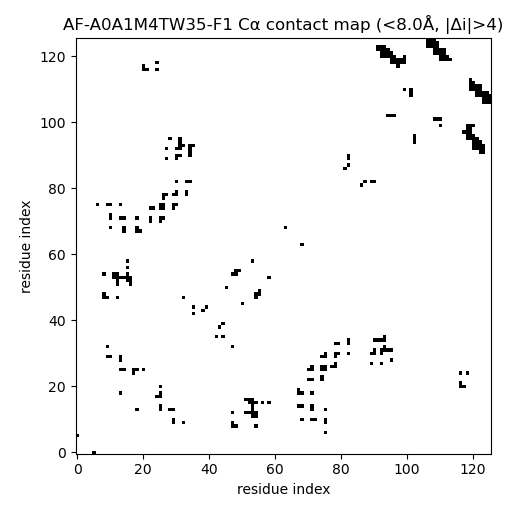 N . LYS A 1 88 ? -13.898 5.222 -0.032 1.00 79.88 88 LYS A N 1
ATOM 735 C CA . LYS A 1 88 ? -13.834 4.194 1.015 1.00 79.88 88 LYS A CA 1
ATOM 736 C C . LYS A 1 88 ? -13.306 2.846 0.531 1.00 79.88 88 LYS A C 1
ATOM 738 O O . LYS A 1 88 ? -13.198 1.935 1.336 1.00 79.88 88 LYS A O 1
ATOM 743 N N . LYS A 1 89 ? -13.008 2.682 -0.763 1.00 85.94 89 LYS A N 1
ATOM 744 C CA . LYS A 1 89 ? -12.802 1.349 -1.350 1.00 85.94 89 LYS A CA 1
ATOM 745 C C . LYS A 1 89 ? -11.683 0.534 -0.682 1.00 85.94 89 LYS A C 1
ATOM 747 O O . LYS A 1 89 ? -11.816 -0.681 -0.608 1.00 85.94 89 LYS A O 1
ATOM 752 N N . TYR A 1 90 ? -10.626 1.190 -0.198 1.00 94.81 90 TYR A N 1
ATOM 753 C CA . TYR A 1 90 ? -9.471 0.543 0.445 1.00 94.81 90 TYR A CA 1
ATOM 754 C C . TYR A 1 90 ? -9.018 1.270 1.714 1.00 94.81 90 TYR A C 1
ATOM 756 O O . TYR A 1 90 ? -7.847 1.203 2.088 1.00 94.81 90 TYR A O 1
ATOM 764 N N . ASN A 1 91 ? -9.919 2.016 2.357 1.00 93.75 91 ASN A N 1
ATOM 765 C CA . ASN A 1 91 ? -9.589 2.797 3.553 1.00 93.75 91 ASN A CA 1
ATOM 766 C C . ASN A 1 91 ? -9.506 1.947 4.838 1.00 93.75 91 ASN A C 1
ATOM 768 O O . ASN A 1 91 ? -9.234 2.471 5.917 1.00 93.75 91 ASN A O 1
ATOM 772 N N . ASP A 1 92 ? -9.757 0.646 4.715 1.00 94.50 92 ASP A N 1
ATOM 773 C CA . ASP A 1 92 ? -9.760 -0.345 5.781 1.00 94.50 92 ASP A CA 1
ATOM 774 C C . ASP A 1 92 ? -8.533 -1.273 5.740 1.00 94.50 92 ASP A C 1
ATOM 776 O O . ASP A 1 92 ? -8.375 -2.113 6.622 1.00 94.50 92 ASP A O 1
ATOM 780 N N . LEU A 1 93 ? -7.629 -1.121 4.767 1.00 97.06 93 LEU A N 1
ATOM 781 C CA . LEU A 1 93 ? -6.401 -1.917 4.688 1.00 97.06 93 LEU A CA 1
ATOM 782 C C . LEU A 1 93 ? -5.337 -1.373 5.652 1.00 97.06 93 LEU A C 1
ATOM 784 O O . LEU A 1 93 ? -4.931 -0.217 5.535 1.00 97.06 93 LEU A O 1
ATOM 788 N N . PHE A 1 94 ? -4.839 -2.206 6.571 1.00 96.81 94 PHE A N 1
ATOM 789 C CA . PHE A 1 94 ? -3.864 -1.791 7.598 1.00 96.81 94 PHE A CA 1
ATOM 790 C C . PHE A 1 94 ? -2.608 -2.663 7.674 1.00 96.81 94 PHE A C 1
ATOM 792 O O . PHE A 1 94 ? -1.594 -2.229 8.225 1.00 96.81 94 PHE A O 1
ATOM 799 N N . PHE A 1 95 ? -2.645 -3.870 7.109 1.00 96.81 95 PHE A N 1
ATOM 800 C CA . PHE A 1 95 ? -1.494 -4.769 7.056 1.00 96.81 95 PHE A CA 1
ATOM 801 C C . PHE A 1 95 ? -1.415 -5.462 5.702 1.00 96.81 95 PHE A C 1
ATOM 803 O O . PHE A 1 95 ? -2.416 -5.590 4.998 1.00 96.81 95 PHE A O 1
ATOM 810 N N . PHE A 1 96 ? -0.230 -5.964 5.377 1.00 96.62 96 PHE A N 1
ATOM 811 C CA . PHE A 1 96 ? -0.006 -6.858 4.251 1.00 96.62 96 PHE A CA 1
ATOM 812 C C . PHE A 1 96 ? 1.163 -7.798 4.558 1.00 96.62 96 PHE A C 1
ATOM 814 O O . PHE A 1 96 ? 1.989 -7.500 5.422 1.00 96.62 96 PHE A O 1
ATOM 821 N N . ASN A 1 97 ? 1.223 -8.947 3.886 1.00 94.00 97 ASN A N 1
ATOM 822 C CA . ASN A 1 97 ? 2.421 -9.783 3.823 1.00 94.00 97 ASN A CA 1
ATOM 823 C C . ASN A 1 97 ? 2.364 -10.758 2.636 1.00 94.00 97 ASN A C 1
ATOM 825 O O . ASN A 1 97 ? 1.302 -11.016 2.076 1.00 94.00 97 ASN A O 1
ATOM 829 N N . LEU A 1 98 ? 3.517 -11.333 2.289 1.00 91.75 98 LEU A N 1
ATOM 830 C CA . LEU A 1 98 ? 3.653 -12.333 1.220 1.00 91.75 98 LEU A CA 1
ATOM 831 C C . LEU A 1 98 ? 3.225 -13.750 1.636 1.00 91.75 98 LEU A C 1
ATOM 833 O O . LEU A 1 98 ? 3.015 -14.609 0.790 1.00 91.75 98 LEU A O 1
ATOM 837 N N . SER A 1 99 ? 3.137 -14.031 2.938 1.00 89.81 99 SER A N 1
ATOM 838 C CA . SER A 1 99 ? 2.897 -15.392 3.442 1.00 89.81 99 SER A CA 1
ATOM 839 C C . SER A 1 99 ? 1.422 -15.800 3.480 1.00 89.81 99 SER A C 1
ATOM 841 O O . SER A 1 99 ? 1.124 -16.966 3.728 1.00 89.81 99 SER A O 1
ATOM 843 N N . GLY A 1 100 ? 0.503 -14.836 3.373 1.00 89.44 100 GLY A N 1
ATOM 844 C CA . GLY A 1 100 ? -0.926 -15.022 3.637 1.00 89.44 100 GLY A CA 1
ATOM 845 C C . GLY A 1 100 ? -1.278 -15.303 5.102 1.00 89.44 100 GLY A C 1
ATOM 846 O O . GLY A 1 100 ? -2.453 -15.361 5.457 1.00 89.44 100 GLY A O 1
ATOM 847 N N . ARG A 1 101 ? -0.285 -15.459 5.987 1.00 92.56 101 ARG A N 1
ATOM 848 C CA . ARG A 1 101 ? -0.511 -15.721 7.411 1.00 92.56 101 ARG A CA 1
ATOM 849 C C . ARG A 1 101 ? -0.994 -14.462 8.113 1.00 92.56 101 ARG A C 1
ATOM 851 O O . ARG A 1 101 ? -0.592 -13.352 7.770 1.00 92.56 101 ARG A O 1
ATOM 858 N N . LYS A 1 102 ? -1.814 -14.645 9.148 1.00 91.56 102 LYS A N 1
ATOM 859 C CA . LYS A 1 102 ? -2.258 -13.547 10.009 1.00 91.56 102 LYS A CA 1
ATOM 860 C C . LYS A 1 102 ? -1.035 -12.773 10.540 1.00 91.56 102 LYS A C 1
ATOM 862 O O . LYS A 1 102 ? -0.120 -13.412 11.068 1.00 91.56 102 LYS A O 1
ATOM 867 N N . PRO A 1 103 ? -0.998 -11.433 10.421 1.00 91.25 103 PRO A N 1
ATOM 868 C CA . PRO A 1 103 ? 0.098 -10.641 10.964 1.00 91.25 103 PRO A CA 1
ATOM 869 C C . PRO A 1 103 ? 0.183 -10.797 12.487 1.00 91.25 103 PRO A C 1
ATOM 871 O O . PRO A 1 103 ? -0.836 -10.920 13.170 1.00 91.25 103 PRO A O 1
ATOM 874 N N . SER A 1 104 ? 1.406 -10.769 13.021 1.00 89.69 104 SER A N 1
ATOM 875 C CA . SER A 1 104 ? 1.635 -10.744 14.468 1.00 89.69 104 SER A CA 1
ATOM 876 C C . SER A 1 104 ? 1.257 -9.366 15.006 1.00 89.69 104 SER A C 1
ATOM 878 O O . SER A 1 104 ? 2.009 -8.402 14.867 1.00 89.69 104 SER A O 1
ATOM 880 N N . THR A 1 105 ? 0.043 -9.253 15.539 1.00 90.38 105 THR A N 1
ATOM 881 C CA . THR A 1 105 ? -0.524 -7.995 16.024 1.00 90.38 105 THR A CA 1
ATOM 882 C C . THR A 1 105 ? -1.563 -8.243 17.113 1.00 90.38 105 THR A C 1
ATOM 884 O O . THR A 1 105 ? -2.131 -9.333 17.202 1.00 90.38 105 THR A O 1
ATOM 887 N N . ILE A 1 106 ? -1.816 -7.221 17.933 1.00 91.38 106 ILE A N 1
ATOM 888 C CA . ILE A 1 106 ? -2.846 -7.248 18.981 1.00 91.38 106 ILE A CA 1
ATOM 889 C C . ILE A 1 106 ? -4.269 -7.130 18.417 1.00 91.38 106 ILE A C 1
ATOM 891 O O . ILE A 1 106 ? -5.220 -7.523 19.085 1.00 91.38 106 ILE A O 1
ATOM 895 N N . PHE A 1 107 ? -4.421 -6.603 17.200 1.00 93.94 107 PHE A N 1
ATOM 896 C CA . PHE A 1 107 ? -5.729 -6.365 16.589 1.00 93.94 107 PHE A CA 1
ATOM 897 C C . PHE A 1 107 ? -6.362 -7.651 16.056 1.00 93.94 107 PHE A C 1
ATOM 899 O O . PHE A 1 107 ? -5.679 -8.554 15.547 1.00 93.94 107 PHE A O 1
ATOM 906 N N . LYS A 1 108 ? -7.696 -7.716 16.091 1.00 95.31 108 LYS A N 1
ATOM 907 C CA . LYS A 1 108 ? -8.426 -8.702 15.293 1.00 95.31 108 LYS A CA 1
ATOM 908 C C . LYS A 1 108 ? -8.419 -8.251 13.843 1.00 95.31 108 LYS A C 1
ATOM 910 O O . LYS A 1 108 ? -8.801 -7.128 13.524 1.00 95.31 108 LYS A O 1
ATOM 915 N N . VAL A 1 109 ? -7.963 -9.137 12.967 1.00 96.94 109 VAL A N 1
ATOM 916 C CA . VAL A 1 109 ? -7.817 -8.846 11.544 1.00 96.94 109 VAL A CA 1
ATOM 917 C C . VAL A 1 109 ? -8.340 -9.992 10.702 1.00 96.94 109 VAL A C 1
ATOM 919 O O . VAL A 1 109 ? -8.253 -11.151 11.117 1.00 96.94 109 VAL A O 1
ATOM 922 N N . GLU A 1 110 ? -8.814 -9.663 9.507 1.00 96.75 110 GLU A N 1
ATOM 923 C CA . GLU A 1 110 ? -9.208 -10.636 8.492 1.00 96.75 110 GLU A CA 1
ATOM 924 C C . GLU A 1 110 ? -8.525 -10.346 7.150 1.00 96.75 110 GLU A C 1
ATOM 926 O O . GLU A 1 110 ? -8.192 -9.186 6.872 1.00 96.75 110 GLU A O 1
ATOM 931 N N . PRO A 1 111 ? -8.265 -11.385 6.336 1.00 97.31 111 PRO A N 1
ATOM 932 C CA . PRO A 1 111 ? -7.600 -11.219 5.056 1.00 97.31 111 PRO A CA 1
ATOM 933 C C . PRO A 1 111 ? -8.525 -10.586 4.010 1.00 97.31 111 PRO A C 1
ATOM 935 O O . PRO A 1 111 ? -9.714 -10.887 3.933 1.00 97.31 111 PRO A O 1
ATOM 938 N N . VAL A 1 112 ? -7.935 -9.766 3.147 1.00 96.62 112 VAL A N 1
ATOM 939 C CA . VAL A 1 112 ? -8.528 -9.221 1.926 1.00 96.62 112 VAL A CA 1
ATOM 940 C C . VAL A 1 112 ? -7.639 -9.661 0.765 1.00 96.62 112 VAL A C 1
ATOM 942 O O . VAL A 1 112 ? -6.455 -9.321 0.711 1.00 96.62 112 VAL A O 1
ATOM 945 N N . ILE A 1 113 ? -8.201 -10.467 -0.135 1.00 93.62 113 ILE A N 1
ATOM 946 C CA . ILE A 1 113 ? -7.480 -11.075 -1.258 1.00 93.62 113 ILE A CA 1
ATOM 947 C C . ILE A 1 113 ? -7.904 -10.376 -2.547 1.00 93.62 113 ILE A C 1
ATOM 949 O O . ILE A 1 113 ? -9.094 -10.168 -2.788 1.00 93.62 113 ILE A O 1
ATOM 953 N N . PHE A 1 114 ? -6.924 -10.039 -3.379 1.00 94.56 114 PHE A N 1
ATOM 954 C CA . PHE A 1 114 ? -7.133 -9.414 -4.678 1.00 94.56 114 PHE A CA 1
ATOM 955 C C . PHE A 1 114 ? -6.644 -10.341 -5.790 1.00 94.56 114 PHE A C 1
ATOM 957 O O . PHE A 1 114 ? -5.642 -11.037 -5.630 1.00 94.56 114 PHE A O 1
ATOM 964 N N . ASP A 1 115 ? -7.346 -10.344 -6.923 1.00 92.31 115 ASP A N 1
ATOM 965 C CA . ASP A 1 115 ? -6.915 -11.108 -8.095 1.00 92.31 115 ASP A CA 1
ATOM 966 C C . ASP A 1 115 ? -5.585 -10.557 -8.639 1.00 92.31 115 ASP A C 1
ATOM 968 O O . ASP A 1 115 ? -5.408 -9.341 -8.733 1.00 92.31 115 ASP A O 1
ATOM 972 N N . LYS A 1 116 ? -4.663 -11.455 -9.013 1.00 90.12 116 LYS A N 1
ATOM 973 C CA . LYS A 1 116 ? -3.334 -11.135 -9.583 1.00 90.12 116 LYS A CA 1
ATOM 974 C C . LYS A 1 116 ? -2.447 -10.236 -8.706 1.00 90.12 116 LYS A C 1
ATOM 976 O O . LYS A 1 116 ? -1.606 -9.502 -9.224 1.00 90.12 116 LYS A O 1
ATOM 981 N N . VAL A 1 117 ? -2.622 -10.308 -7.392 1.00 94.69 117 VAL A N 1
ATOM 982 C CA . VAL A 1 117 ? -1.819 -9.599 -6.388 1.00 94.69 117 VAL A CA 1
ATOM 983 C C . VAL A 1 117 ? -1.119 -10.640 -5.519 1.00 94.69 117 VAL A C 1
ATOM 985 O O . VAL A 1 117 ? -1.759 -11.589 -5.065 1.00 94.69 117 VAL A O 1
ATOM 988 N N . VAL A 1 118 ? 0.195 -10.501 -5.319 1.00 94.31 118 VAL A N 1
ATOM 989 C CA . VAL A 1 118 ? 0.987 -11.501 -4.575 1.00 94.31 118 VAL A CA 1
ATOM 990 C C . VAL A 1 118 ? 0.900 -11.302 -3.064 1.00 94.31 118 VAL A C 1
ATOM 992 O O . VAL A 1 118 ? 0.954 -12.267 -2.302 1.00 94.31 118 VAL A O 1
ATOM 995 N N . HIS A 1 119 ? 0.737 -10.061 -2.613 1.00 95.94 119 HIS A N 1
ATOM 996 C CA . HIS A 1 119 ? 0.537 -9.744 -1.209 1.00 95.94 119 HIS A CA 1
ATOM 997 C C . HIS A 1 119 ? -0.890 -10.076 -0.766 1.00 95.94 119 HIS A C 1
ATOM 999 O O . HIS A 1 119 ? -1.879 -9.712 -1.400 1.00 95.94 119 HIS A O 1
ATOM 1005 N N . THR A 1 120 ? -1.006 -10.708 0.398 1.00 97.44 120 THR A N 1
ATOM 1006 C CA . THR A 1 120 ? -2.276 -10.771 1.124 1.00 97.44 120 THR A CA 1
ATOM 1007 C C . THR A 1 120 ? -2.395 -9.537 2.001 1.00 97.44 120 THR A C 1
ATOM 1009 O O . THR A 1 120 ? -1.472 -9.232 2.760 1.00 97.44 120 THR A O 1
ATOM 1012 N N . PHE A 1 121 ? -3.527 -8.845 1.916 1.00 97.81 121 PHE A N 1
ATOM 1013 C CA . PHE A 1 121 ? -3.822 -7.661 2.717 1.00 97.8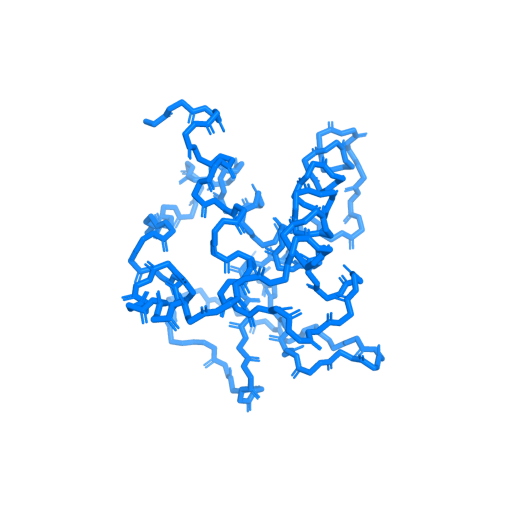1 121 PHE A CA 1
ATOM 1014 C C . PHE A 1 121 ? -4.719 -8.030 3.888 1.00 97.81 121 PHE A C 1
ATOM 1016 O O . PHE A 1 121 ? -5.363 -9.074 3.877 1.00 97.81 121 PHE A O 1
ATOM 1023 N N . PHE A 1 122 ? -4.764 -7.182 4.910 1.00 97.88 122 PHE A N 1
ATOM 1024 C CA . PHE A 1 122 ? -5.621 -7.402 6.066 1.00 97.88 122 PHE A CA 1
ATOM 1025 C C . PHE A 1 122 ? -6.246 -6.100 6.541 1.00 97.88 122 PHE A C 1
ATOM 1027 O O . PHE A 1 122 ? -5.581 -5.056 6.598 1.00 97.88 122 PHE A O 1
ATOM 1034 N N . ARG A 1 123 ? -7.509 -6.203 6.952 1.00 96.81 123 ARG A N 1
ATOM 1035 C CA . ARG A 1 123 ? -8.249 -5.133 7.620 1.00 96.81 123 ARG A CA 1
ATOM 1036 C C . ARG A 1 123 ? -8.497 -5.461 9.082 1.00 96.81 123 ARG A C 1
ATOM 1038 O O . ARG A 1 123 ? -8.537 -6.631 9.454 1.00 96.81 123 ARG A O 1
ATOM 1045 N N . ILE A 1 124 ? -8.643 -4.42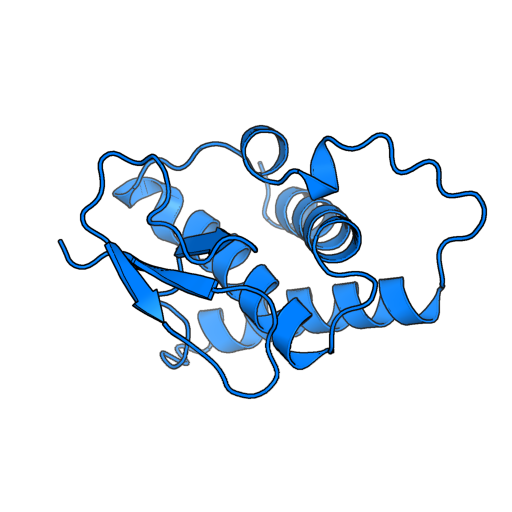5 9.901 1.00 96.62 124 ILE A N 1
ATOM 1046 C CA . ILE A 1 124 ? -9.011 -4.551 11.317 1.00 96.62 124 ILE A CA 1
ATOM 1047 C C . ILE A 1 124 ? -10.534 -4.705 11.404 1.00 96.62 124 ILE A C 1
ATOM 1049 O O . ILE A 1 124 ? -11.251 -3.948 10.754 1.00 96.62 124 ILE A O 1
ATOM 1053 N N . ILE A 1 125 ? -11.007 -5.669 12.195 1.00 94.06 125 ILE A N 1
ATOM 1054 C CA . ILE A 1 125 ? -12.437 -6.007 12.360 1.00 94.06 125 ILE A CA 1
ATOM 1055 C C . ILE A 1 125 ? -12.944 -5.822 13.798 1.00 94.06 125 ILE A C 1
ATOM 1057 O O . ILE A 1 125 ? -13.968 -6.396 14.161 1.00 94.06 125 ILE A 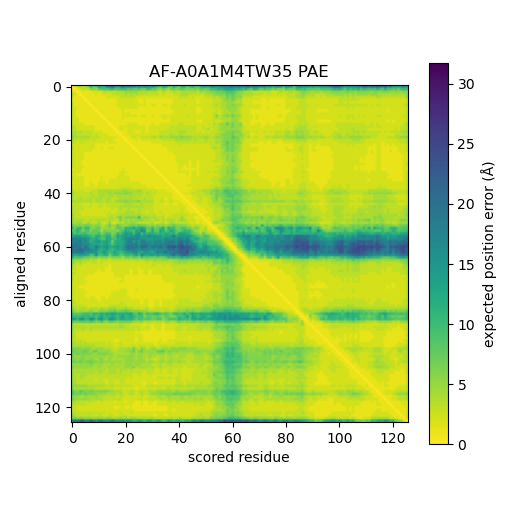O 1
ATOM 1061 N N . ASP A 1 126 ? -12.196 -5.087 14.623 1.00 69.88 126 ASP A N 1
ATOM 1062 C CA . ASP A 1 126 ? -12.596 -4.763 16.000 1.00 69.88 126 ASP A CA 1
ATOM 1063 C C . ASP A 1 126 ? -13.913 -3.975 16.072 1.00 69.88 126 ASP A C 1
ATOM 1065 O O . ASP A 1 126 ? -14.079 -3.006 15.289 1.00 69.88 126 ASP A O 1
#

Foldseek 3Di:
DDVVVLLVLLLQLLCLVALPHDLVQLLLSLLLSVLCVVCCVPFVDDRCCVPRVSNVDPPPCPDRDPVSSVSNNVSNVVSVVCVVVVNPPRSFWHDKDQPLDDDPDPFDWDWDDDPRHRIITIGGDD

Nearest PDB structures (foldseek):
  4f55-assembly1_A  TM=5.674E-01  e=1.318E-01  Bacillus cereus ATCC 14579
  3ksa-assembly1_B  TM=3.569E-01  e=7.080E+00  Streptococcus pneumoniae

Solvent-accessible surface area (backbone atoms only — not comparable to full-atom values): 7262 Å² total; per-residue (Å²): 134,57,71,67,62,50,49,56,52,48,29,47,22,32,31,54,69,30,55,92,49,54,64,68,51,26,22,54,52,25,24,22,53,50,33,44,63,79,38,33,90,78,68,65,63,78,55,63,68,78,72,34,59,25,51,60,50,84,74,80,66,87,74,75,56,66,65,44,50,49,48,23,46,51,17,38,53,49,30,50,52,43,50,73,72,63,47,67,91,54,61,56,32,62,47,69,40,76,79,68,62,83,74,95,63,94,69,52,66,48,81,47,83,56,89,99,45,78,55,29,31,25,27,74,73,119

Secondary structure (DSSP, 8-state):
--HHHHHHHHHHHHHHHHTTS-HHHHHHHHHHHHHHHHTHHHH-PPPHHHH-HHHHS----SS--HHHHHHHHHHHHHHHHHHHTT--TTTTEEEEESS-SPPSSSS-EEEE--TT-SSEEEEE--

Sequence (126 aa):
MNWEDYRAKLIIAVMGEAESCSFFEKYLIACVGWNRWFHQKKYNFNTLEKDFLGYRREIIINEVSREKMEESIKAVDRAFIELNAGNKKYNDLFFFNLSGRKPSTIFKVEPVIFDKVVHTFFRIID

Organism: Marinitoga hydrogenitolerans (strain DSM 16785 / JCM 12826 / AT1271) (NCBI:txid1122195)

pLDDT: mean 89.66, std 11.13, range [48.97, 98.44]

Radius of gyration: 13.72 Å; Cα contacts (8 Å, |Δi|>4): 173; chains: 1; bounding box: 37×32×33 Å